Protein AF-A0A497J1Y2-F1 (afdb_monomer)

Secondary structure (DSSP, 8-state):
-HHHHHHHHHHTTS-HHHHHHHHHHHHH-TT--SS-EEEE---HHHHHHHHHHSEEEEEESS----EEEEEESSTTPPP-EEEEEEEEEEEESGGGGGTGGGTT-SSHHHHHHHHHHHHTS--SEEEEEEEEE-----

pLDDT: mean 82.52, std 18.51, range [36.75, 97.56]

Nearest PDB structures (foldseek):
  1h4j-assembly1_A  TM=1.746E-01  e=1.881E+00  Methylorubrum extorquens
  1lrw-assembly1_A  TM=1.752E-01  e=1.881E+00  Paracoccus denitrificans
  1g72-assembly1_C  TM=1.671E-01  e=3.190E+00  Methylophilus methylotrophus W3A1
  1w6s-assembly1_A  TM=1.694E-01  e=2.986E+00  Methylorubrum extorquens

Solvent-accessible surface area (backbone atoms only — not comparable to full-atom values): 7850 Å² total; per-residue (Å²): 120,67,69,64,52,56,56,51,63,46,49,82,70,39,64,68,78,58,42,55,56,50,49,49,42,71,74,65,59,68,82,58,44,90,68,69,38,85,40,70,46,64,54,60,50,37,44,51,33,23,73,76,67,42,36,27,42,47,79,32,82,58,89,72,88,48,23,44,27,34,32,20,60,43,92,92,48,64,82,75,47,46,27,42,35,41,77,73,48,76,42,46,64,73,68,41,57,78,44,23,92,45,26,44,41,96,40,50,69,59,47,50,49,50,53,27,62,76,64,76,44,91,73,69,53,33,29,35,28,42,36,32,54,58,82,74,91,125

Sequence (138 aa):
MAEEATSLIIADRIPPHFLLRLILHLRLGLGFNDKPRVMIFSSEKARKHLLEKGFVFTFRAKRRPTGRAWITDKRGGKKICDAFVFEILKTDLIGLHHFTPFSGYDSWEEWVDDIFKLNRKRIYSGWLYYVETVEVES

Mean predicted aligned error: 7.51 Å

Foldseek 3Di:
DVVVVVLVVVCVQDPNVLSVVVCCCVVVVPQADPDAAEDAPQDPLQVVLCVVVQKAKDWDLEDDGWHKYFYANDDVGDTDFIKGKAWRDKDFLVVCQSRCVRRSDPHSVVRLVVNCVVVVHHGGMTIMMMMGTDDDPD

Radius of gyration: 14.48 Å; Cα contacts (8 Å, |Δi|>4): 218; chains: 1; bounding box: 41×31×32 Å

Structure (mmCIF, N/CA/C/O backbone):
data_AF-A0A497J1Y2-F1
#
_entry.id   AF-A0A497J1Y2-F1
#
loop_
_atom_site.group_PDB
_atom_site.id
_atom_site.type_symbol
_atom_site.label_atom_id
_atom_site.label_alt_id
_atom_site.label_comp_id
_atom_site.label_asym_id
_atom_site.label_entity_id
_atom_site.label_seq_id
_atom_site.pdbx_PDB_ins_code
_atom_site.Cartn_x
_atom_site.Cartn_y
_atom_site.Cartn_z
_atom_site.occupancy
_atom_site.B_iso_or_equiv
_atom_site.auth_seq_id
_atom_site.auth_comp_id
_atom_site.auth_asym_id
_atom_site.auth_atom_id
_atom_site.pdbx_PDB_model_num
ATOM 1 N N . MET A 1 1 ? -23.060 -15.358 -2.593 1.00 38.75 1 MET A N 1
ATOM 2 C CA . MET A 1 1 ? -23.298 -14.717 -3.910 1.00 38.75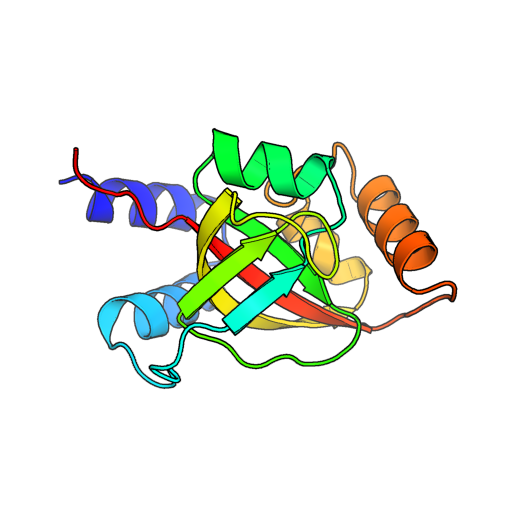 1 MET A CA 1
ATOM 3 C C . MET A 1 1 ? -22.253 -13.637 -4.218 1.00 38.75 1 MET A C 1
ATOM 5 O O . MET A 1 1 ? -21.812 -13.589 -5.354 1.00 38.75 1 MET A O 1
ATOM 9 N N . ALA A 1 2 ? -21.815 -12.811 -3.250 1.00 39.25 2 ALA A N 1
ATOM 10 C CA . ALA A 1 2 ? -20.771 -11.793 -3.471 1.00 39.25 2 ALA A CA 1
ATOM 11 C C . ALA A 1 2 ? -19.334 -12.365 -3.586 1.00 39.25 2 ALA A C 1
ATOM 13 O O . ALA A 1 2 ? -18.583 -11.946 -4.460 1.00 39.25 2 ALA A O 1
ATOM 14 N N . GLU A 1 3 ? -18.967 -13.379 -2.788 1.00 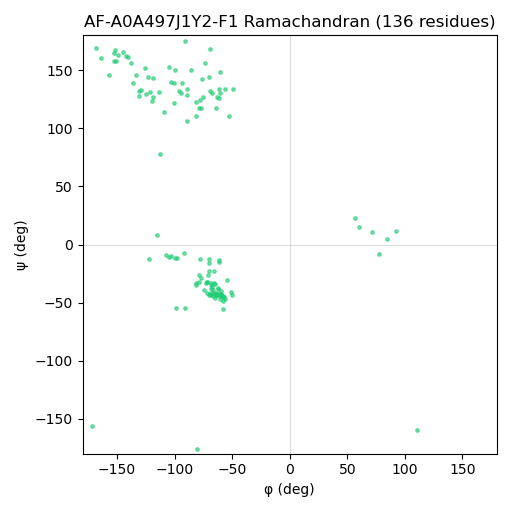40.50 3 GLU A N 1
ATOM 15 C CA . GLU A 1 3 ? -17.609 -13.971 -2.807 1.00 40.50 3 GLU A CA 1
ATOM 16 C C . GLU A 1 3 ? -17.217 -14.628 -4.144 1.00 40.50 3 GLU A C 1
ATOM 18 O O . GLU A 1 3 ? -16.071 -14.513 -4.586 1.00 40.50 3 GLU A O 1
ATOM 23 N N . GLU A 1 4 ? -18.154 -15.305 -4.817 1.00 42.56 4 GLU A N 1
ATOM 24 C CA . GLU A 1 4 ? -17.905 -15.914 -6.134 1.00 42.56 4 GLU A CA 1
ATOM 25 C C . GLU A 1 4 ? -17.711 -14.855 -7.222 1.00 42.56 4 GLU A C 1
ATOM 27 O O . GLU A 1 4 ? -16.873 -15.027 -8.103 1.00 42.56 4 GLU A O 1
ATOM 32 N N . ALA A 1 5 ? -18.420 -13.727 -7.130 1.00 37.38 5 ALA A N 1
ATOM 33 C CA . ALA A 1 5 ? -18.279 -12.628 -8.077 1.00 37.38 5 ALA A CA 1
ATOM 34 C C . ALA A 1 5 ? -16.927 -11.914 -7.917 1.00 37.38 5 ALA A C 1
ATOM 36 O O . ALA A 1 5 ? -16.251 -11.661 -8.912 1.00 37.38 5 ALA A O 1
ATOM 37 N N . THR A 1 6 ? -16.482 -11.653 -6.683 1.00 43.88 6 THR A N 1
ATOM 38 C CA . THR A 1 6 ? -15.171 -11.032 -6.420 1.00 43.88 6 THR A CA 1
ATOM 39 C C . THR A 1 6 ? -14.026 -11.935 -6.876 1.00 43.88 6 THR A C 1
ATOM 41 O O . THR A 1 6 ? -13.103 -11.478 -7.548 1.00 43.88 6 THR A O 1
ATOM 44 N N . SER A 1 7 ? -14.108 -13.238 -6.599 1.00 46.84 7 SER A N 1
ATOM 45 C CA . SER A 1 7 ? -13.091 -14.196 -7.047 1.00 46.84 7 SER A CA 1
ATOM 46 C C . SER A 1 7 ? -13.072 -14.395 -8.571 1.00 46.84 7 SER A C 1
ATOM 48 O O . SER A 1 7 ? -11.979 -14.528 -9.123 1.00 46.84 7 SER A O 1
ATOM 50 N N . LEU A 1 8 ? -14.216 -14.317 -9.268 1.00 43.09 8 LEU A N 1
ATOM 51 C CA . LEU A 1 8 ? -14.265 -14.298 -10.741 1.00 43.09 8 LEU A CA 1
ATOM 52 C C . LEU A 1 8 ? -13.710 -12.995 -11.346 1.00 43.09 8 LEU A C 1
ATOM 54 O O . LEU A 1 8 ? -12.953 -13.048 -12.310 1.00 43.09 8 LEU A O 1
ATOM 58 N N . ILE A 1 9 ? -14.033 -11.825 -10.783 1.00 45.75 9 ILE A N 1
ATOM 59 C CA . ILE A 1 9 ? -13.551 -10.525 -11.296 1.00 45.75 9 ILE A CA 1
ATOM 60 C C . ILE A 1 9 ? -12.024 -10.406 -11.152 1.00 45.75 9 ILE A C 1
ATOM 62 O O . ILE A 1 9 ? -11.351 -9.822 -12.006 1.00 45.75 9 ILE A O 1
ATOM 66 N N . ILE A 1 10 ? -11.467 -10.985 -10.086 1.00 50.78 10 ILE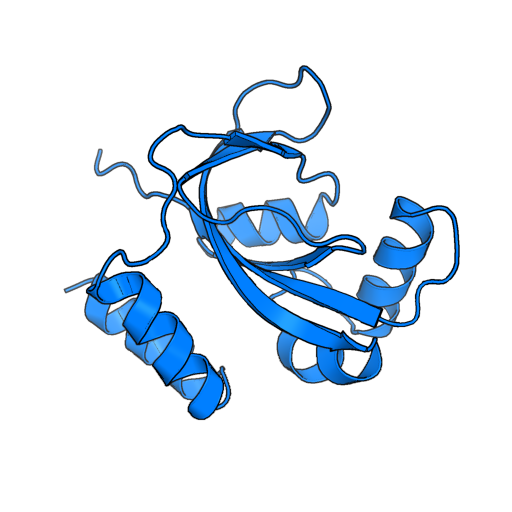 A N 1
ATOM 67 C CA . ILE A 1 10 ? -10.022 -11.083 -9.867 1.00 50.78 10 ILE A CA 1
ATOM 68 C C . ILE A 1 10 ? -9.389 -12.124 -10.820 1.00 50.78 10 ILE A C 1
ATOM 70 O O . ILE A 1 10 ? -8.267 -11.911 -11.286 1.00 50.78 10 ILE A O 1
ATOM 74 N N . ALA A 1 11 ? -10.105 -13.203 -11.169 1.00 51.69 11 ALA A N 1
ATOM 75 C CA . ALA A 1 11 ? -9.641 -14.275 -12.065 1.00 51.69 11 ALA A CA 1
ATOM 76 C C . ALA A 1 11 ? -9.266 -13.808 -13.471 1.00 51.69 11 ALA A C 1
ATOM 78 O O . ALA A 1 11 ? -8.244 -14.240 -14.001 1.00 51.69 11 ALA A O 1
ATOM 79 N N . ASP A 1 12 ? -10.040 -12.887 -14.040 1.00 48.31 12 ASP A N 1
ATOM 80 C CA . ASP A 1 12 ? -9.819 -12.406 -15.410 1.00 48.31 12 ASP A CA 1
ATOM 81 C C . ASP A 1 12 ? -8.666 -11.398 -15.523 1.00 48.31 12 ASP A C 1
ATOM 83 O O . ASP A 1 12 ? -8.222 -11.053 -16.619 1.00 48.31 12 ASP A O 1
ATOM 87 N N . ARG A 1 13 ? -8.178 -10.892 -14.387 1.00 53.06 13 ARG A N 1
ATOM 88 C CA . ARG A 1 13 ? -7.250 -9.756 -14.325 1.00 53.06 13 ARG A CA 1
ATOM 89 C C . ARG A 1 13 ? -5.930 -10.059 -13.626 1.00 53.06 13 ARG A C 1
ATOM 91 O O . ARG A 1 13 ? -4.988 -9.274 -13.733 1.00 53.06 13 ARG A O 1
ATOM 98 N N . ILE A 1 14 ? -5.844 -11.196 -12.943 1.00 58.31 14 ILE A N 1
ATOM 99 C CA . ILE A 1 14 ? -4.639 -11.686 -12.281 1.00 58.31 14 ILE A CA 1
ATOM 100 C C . ILE A 1 14 ? -4.171 -12.961 -12.987 1.00 58.31 14 ILE A C 1
ATOM 102 O O . ILE A 1 14 ? -4.972 -13.875 -13.166 1.00 58.31 14 ILE A O 1
ATOM 106 N N . PRO A 1 15 ? -2.877 -13.083 -13.346 1.00 56.53 15 PRO A N 1
ATOM 107 C CA . PRO A 1 15 ? -2.366 -14.289 -13.985 1.00 56.53 15 PRO A CA 1
ATOM 108 C C . PRO A 1 15 ? -2.771 -15.573 -13.225 1.00 56.53 15 PRO A C 1
ATOM 110 O O . PRO A 1 15 ? -2.599 -15.629 -12.002 1.00 56.53 15 PRO A O 1
ATOM 113 N N . PRO A 1 16 ? -3.252 -16.630 -13.914 1.00 59.34 16 PRO A N 1
ATOM 114 C CA . PRO A 1 16 ? -3.912 -17.785 -13.285 1.00 59.34 16 PRO A CA 1
ATOM 115 C C . PRO A 1 16 ? -3.104 -18.488 -12.183 1.00 59.34 16 PRO A C 1
ATOM 117 O O . PRO A 1 16 ? -3.659 -19.007 -11.214 1.00 59.34 16 PRO A O 1
ATOM 120 N N . HIS A 1 17 ? -1.773 -18.477 -12.288 1.00 60.12 17 HIS A N 1
ATOM 121 C CA . HIS A 1 17 ? -0.884 -19.083 -11.294 1.00 60.12 17 HIS A CA 1
ATOM 122 C C . HIS A 1 17 ? -0.834 -18.302 -9.967 1.00 60.12 17 HIS A C 1
ATOM 124 O O . HIS A 1 17 ? -0.601 -18.897 -8.914 1.00 60.12 17 HIS A O 1
ATOM 130 N N . PHE A 1 18 ? -1.094 -16.991 -9.982 1.00 61.88 18 PHE A N 1
ATOM 131 C CA . PHE A 1 18 ? -1.270 -16.201 -8.759 1.00 61.88 18 PHE A CA 1
ATOM 132 C C . PHE A 1 18 ? -2.657 -16.393 -8.163 1.00 61.88 18 PHE A C 1
ATOM 134 O O . PHE A 1 18 ? -2.798 -16.412 -6.939 1.00 61.88 18 PHE A O 1
ATOM 141 N N . LEU A 1 19 ? -3.654 -16.607 -9.021 1.00 63.62 19 LEU A N 1
ATOM 142 C CA . LEU A 1 19 ? -5.021 -16.860 -8.602 1.00 63.62 19 LEU A CA 1
ATOM 143 C C . LEU A 1 19 ? -5.129 -18.117 -7.743 1.00 63.62 19 LEU A C 1
ATOM 145 O O . LEU A 1 19 ? -5.737 -18.078 -6.681 1.00 63.62 19 LEU A O 1
ATOM 149 N N . LEU A 1 20 ? -4.466 -19.208 -8.140 1.00 63.56 20 LEU A N 1
ATOM 150 C CA . LEU A 1 20 ? -4.476 -20.454 -7.371 1.00 63.56 20 LEU A CA 1
ATOM 151 C C . LEU A 1 20 ? -3.915 -20.247 -5.956 1.00 63.56 20 LEU A C 1
ATOM 153 O O . LEU A 1 20 ? -4.489 -20.726 -4.980 1.00 63.56 20 LEU A O 1
ATOM 157 N N . ARG A 1 21 ? -2.820 -19.484 -5.832 1.00 62.38 21 ARG A N 1
ATOM 158 C CA . ARG A 1 21 ? -2.210 -19.163 -4.536 1.00 62.38 21 ARG A CA 1
ATOM 159 C C . ARG A 1 21 ? -3.123 -18.281 -3.687 1.00 62.38 21 ARG A C 1
ATOM 161 O O . ARG A 1 21 ? -3.226 -18.525 -2.487 1.00 62.38 21 ARG A O 1
ATOM 168 N N . LEU A 1 22 ? -3.773 -17.288 -4.289 1.00 63.78 22 LEU A N 1
ATOM 169 C CA . LEU A 1 22 ? -4.723 -16.413 -3.604 1.00 63.78 22 LEU A CA 1
ATOM 170 C C . LEU A 1 22 ? -5.958 -17.199 -3.134 1.00 63.78 22 LEU A C 1
ATOM 172 O O . LEU A 1 22 ? -6.311 -17.120 -1.963 1.00 63.78 22 LEU A O 1
ATOM 176 N N . ILE A 1 23 ? -6.529 -18.046 -3.9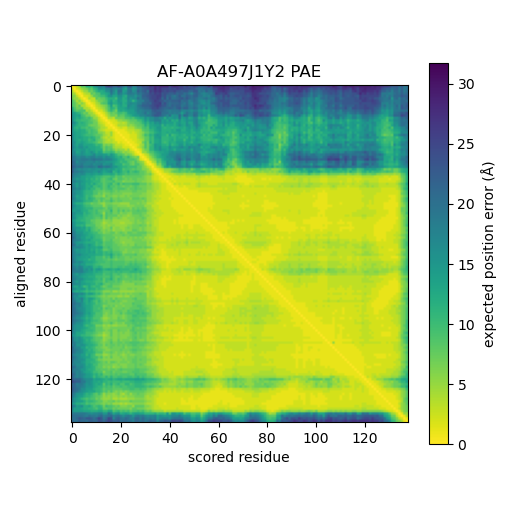97 1.00 65.69 23 ILE A N 1
ATOM 177 C CA . ILE A 1 23 ? -7.653 -18.941 -3.682 1.00 65.69 23 ILE A CA 1
ATOM 178 C C . ILE A 1 23 ? -7.289 -19.898 -2.541 1.00 65.69 23 ILE A C 1
ATOM 180 O O . ILE A 1 23 ? -8.081 -20.066 -1.620 1.00 65.69 23 ILE A O 1
ATOM 184 N N . LEU A 1 24 ? -6.091 -20.494 -2.557 1.00 61.22 24 LEU A N 1
ATOM 185 C CA . LEU A 1 24 ? -5.608 -21.360 -1.474 1.00 61.22 24 LEU A CA 1
ATOM 186 C C . LEU A 1 24 ? -5.538 -20.619 -0.130 1.00 61.22 24 LEU A C 1
ATOM 188 O O . LEU A 1 24 ? -5.945 -21.174 0.889 1.00 61.22 24 LEU A O 1
ATOM 192 N N . HIS A 1 25 ? -5.057 -19.371 -0.114 1.00 61.66 25 HIS A N 1
ATOM 193 C CA . HIS A 1 25 ? -4.984 -18.582 1.121 1.00 61.66 25 HIS A CA 1
ATOM 194 C C . HIS A 1 25 ? -6.364 -18.123 1.604 1.00 61.66 25 HIS A C 1
ATOM 196 O O . HIS A 1 25 ? -6.629 -18.189 2.803 1.00 61.66 25 HIS A O 1
ATOM 202 N N . LEU A 1 26 ? -7.237 -17.688 0.691 1.00 62.78 26 LEU A N 1
ATOM 203 C CA . LEU A 1 26 ? -8.588 -17.230 1.019 1.00 62.78 26 LEU A CA 1
ATOM 204 C C . LEU A 1 26 ? -9.487 -18.384 1.490 1.00 62.78 26 LEU A C 1
ATOM 206 O O . LEU A 1 26 ? -10.189 -18.233 2.483 1.00 62.78 26 LEU A O 1
ATOM 210 N N . ARG A 1 27 ? -9.434 -19.555 0.837 1.00 59.91 27 ARG A N 1
ATOM 211 C CA . ARG A 1 27 ? -10.318 -20.693 1.157 1.00 59.91 27 ARG A CA 1
ATOM 212 C C . ARG A 1 27 ? -9.870 -21.537 2.345 1.00 59.91 27 ARG A C 1
ATOM 214 O O . ARG A 1 27 ? -10.722 -22.099 3.021 1.00 59.91 27 ARG A O 1
ATOM 221 N N . LEU A 1 28 ? -8.565 -21.693 2.576 1.00 56.84 28 LEU A N 1
ATOM 222 C CA . LEU A 1 28 ? -8.070 -22.638 3.590 1.00 56.84 28 LEU A CA 1
ATOM 223 C C . LEU A 1 28 ? -7.611 -21.969 4.887 1.00 56.84 28 LEU A C 1
ATOM 225 O O . LEU A 1 28 ? -7.317 -22.665 5.855 1.00 56.84 28 LEU A O 1
ATOM 229 N N . GLY A 1 29 ? -7.498 -20.639 4.916 1.00 55.12 29 GLY A N 1
ATOM 230 C CA . GLY A 1 29 ? -7.051 -19.900 6.098 1.00 55.12 29 GLY A CA 1
ATOM 231 C C . GLY A 1 29 ? -5.644 -20.258 6.599 1.00 55.12 29 GLY A C 1
ATOM 232 O O . GLY A 1 29 ? -5.275 -19.932 7.728 1.00 55.12 29 GLY A O 1
ATOM 233 N N . LEU A 1 30 ? -4.845 -20.946 5.780 1.00 53.88 30 LEU A N 1
ATOM 234 C CA . LEU A 1 30 ? -3.539 -21.465 6.173 1.00 53.88 30 LEU A CA 1
ATOM 235 C C . LEU A 1 30 ? -2.503 -20.333 6.234 1.00 53.88 30 LEU A C 1
ATOM 237 O O . LEU A 1 30 ? -2.302 -19.596 5.270 1.00 53.88 30 LEU A O 1
ATOM 241 N N . GLY A 1 31 ? -1.804 -20.219 7.370 1.00 52.97 31 GLY A N 1
ATOM 242 C CA . GLY A 1 31 ? -0.700 -19.267 7.563 1.00 52.97 31 GLY A CA 1
ATOM 243 C C . GLY A 1 31 ? -1.095 -17.912 8.157 1.00 52.97 31 GLY A C 1
ATOM 244 O O . GLY A 1 31 ? -0.272 -16.990 8.175 1.00 52.97 31 GLY A O 1
ATOM 245 N N . PHE A 1 32 ? -2.322 -17.772 8.659 1.00 58.84 32 PHE A N 1
ATOM 246 C CA . PHE A 1 32 ? -2.726 -16.584 9.396 1.00 58.84 32 PHE A CA 1
ATOM 247 C C . PHE A 1 32 ? -2.167 -16.569 10.818 1.00 58.84 32 PHE A C 1
ATOM 249 O O . PHE A 1 32 ? -2.051 -17.581 11.497 1.00 58.84 32 PHE A O 1
ATOM 256 N N . ASN A 1 33 ? -1.797 -15.373 11.263 1.00 60.94 33 ASN A N 1
ATOM 257 C CA . ASN A 1 33 ? -1.562 -15.096 12.668 1.00 60.94 33 ASN A CA 1
ATOM 258 C C . ASN A 1 33 ? -2.816 -14.386 13.177 1.00 60.94 33 ASN A C 1
ATOM 260 O O . ASN A 1 33 ? -3.177 -13.338 12.635 1.00 60.94 33 ASN A O 1
ATOM 264 N N . ASP A 1 34 ? -3.470 -14.951 14.186 1.00 65.56 34 ASP A N 1
ATOM 265 C CA . ASP A 1 34 ? -4.804 -14.510 14.611 1.00 65.56 34 ASP A CA 1
ATOM 266 C C . ASP A 1 34 ? -4.812 -13.134 15.283 1.00 65.56 34 ASP A C 1
ATOM 268 O O . ASP A 1 34 ? -5.859 -12.496 15.387 1.00 65.56 34 ASP A O 1
ATOM 272 N N . LYS A 1 35 ? -3.647 -12.632 15.715 1.00 77.12 35 LYS A N 1
ATOM 273 C CA . LYS A 1 35 ? -3.543 -11.305 16.329 1.00 77.12 35 LYS A CA 1
ATOM 274 C C . LYS A 1 35 ? -3.556 -10.204 15.259 1.00 77.12 35 LYS A C 1
ATOM 276 O O . LYS A 1 35 ? -2.593 -10.122 14.487 1.00 77.12 35 LYS A O 1
ATOM 281 N N . PRO A 1 36 ? -4.568 -9.308 15.254 1.00 78.00 36 PRO A N 1
ATOM 282 C CA . PRO A 1 36 ? -4.636 -8.204 14.305 1.00 78.00 36 PRO A CA 1
ATOM 283 C C . PRO A 1 36 ? -3.420 -7.290 14.451 1.00 78.00 36 PRO A C 1
ATOM 285 O O . PRO A 1 36 ? -3.083 -6.854 15.555 1.00 78.00 36 PRO A O 1
ATOM 288 N N . ARG A 1 37 ? -2.756 -6.980 13.337 1.00 89.44 37 ARG A N 1
ATOM 289 C CA . ARG A 1 37 ? -1.598 -6.075 13.315 1.00 89.44 37 ARG A CA 1
ATOM 290 C C . ARG A 1 37 ? -1.945 -4.705 12.756 1.00 89.44 37 ARG A C 1
ATOM 292 O O . ARG A 1 37 ? -2.817 -4.563 11.913 1.00 89.44 37 ARG A O 1
ATOM 299 N N . VAL A 1 38 ? -1.202 -3.687 13.180 1.00 93.25 38 VAL A N 1
ATOM 300 C CA . VAL A 1 38 ? -1.313 -2.359 12.570 1.00 93.25 38 VAL A CA 1
ATOM 301 C C . VAL A 1 38 ? -0.552 -2.351 11.250 1.00 93.25 38 VAL A C 1
ATOM 303 O O . VAL A 1 38 ? 0.652 -2.626 11.218 1.00 93.25 38 VAL A O 1
ATOM 306 N N . MET A 1 39 ? -1.229 -1.990 10.167 1.00 94.38 39 MET A N 1
ATOM 307 C CA . MET A 1 39 ? -0.601 -1.695 8.888 1.00 94.38 39 MET A CA 1
ATOM 308 C C . MET A 1 39 ? -0.683 -0.196 8.614 1.00 94.38 39 MET A C 1
ATOM 310 O O . MET A 1 39 ? -1.755 0.358 8.395 1.00 94.38 39 MET A O 1
ATOM 314 N N . ILE A 1 40 ? 0.484 0.450 8.585 1.00 94.50 40 ILE A N 1
ATOM 315 C CA . ILE A 1 40 ? 0.595 1.827 8.106 1.00 94.50 40 ILE A CA 1
ATOM 316 C C . ILE A 1 40 ? 0.531 1.796 6.579 1.00 94.50 40 ILE A C 1
ATOM 318 O O . ILE A 1 40 ? 1.392 1.195 5.928 1.00 94.50 40 ILE A O 1
ATOM 322 N N . PHE A 1 41 ? -0.493 2.437 6.032 1.00 92.25 41 PHE A N 1
ATOM 323 C CA . PHE A 1 41 ? -0.735 2.608 4.610 1.00 92.25 41 PHE A CA 1
ATOM 324 C C . PHE A 1 41 ? -0.580 4.090 4.262 1.00 92.25 41 PHE A C 1
ATOM 326 O O . PHE A 1 41 ? -1.549 4.840 4.144 1.00 92.25 41 PHE A O 1
ATOM 333 N N . SER A 1 42 ? 0.679 4.514 4.154 1.00 90.81 42 SER A N 1
ATOM 334 C CA . SER A 1 42 ? 1.055 5.924 4.013 1.00 90.81 42 SER A CA 1
ATOM 335 C C . SER A 1 42 ? 0.638 6.531 2.674 1.00 90.81 42 SER A C 1
ATOM 337 O O . SER A 1 42 ? 0.201 7.679 2.651 1.00 90.81 42 SER A O 1
ATOM 339 N N . SER A 1 43 ? 0.732 5.769 1.579 1.00 94.44 43 SER A N 1
ATOM 340 C CA . SER A 1 43 ? 0.320 6.242 0.252 1.00 94.44 43 SER A CA 1
ATOM 341 C C . SER A 1 43 ? -1.182 6.507 0.227 1.00 94.44 43 SER A C 1
ATOM 343 O O . SER A 1 43 ? -1.990 5.600 0.428 1.00 94.44 43 SER A O 1
ATOM 345 N N . GLU A 1 44 ? -1.553 7.764 -0.006 1.00 95.00 44 GLU A N 1
ATOM 346 C CA . GLU A 1 44 ? -2.951 8.168 -0.120 1.00 95.00 44 GLU A CA 1
ATOM 347 C C . GLU A 1 44 ? -3.624 7.565 -1.350 1.00 95.00 44 GLU A C 1
ATOM 349 O O . GLU A 1 44 ? -4.761 7.120 -1.237 1.00 95.00 44 GLU A O 1
ATOM 354 N N . LYS A 1 45 ? -2.918 7.485 -2.485 1.00 96.19 45 LYS A N 1
ATOM 355 C CA . LYS A 1 45 ? -3.431 6.902 -3.731 1.00 96.19 45 LYS A CA 1
ATOM 356 C C . LYS A 1 45 ? -3.862 5.451 -3.541 1.00 96.19 45 LYS A C 1
ATOM 358 O O . LYS A 1 45 ? -5.025 5.102 -3.727 1.00 96.19 45 LYS A O 1
ATOM 363 N N . ALA A 1 46 ? -2.940 4.627 -3.052 1.00 95.62 46 ALA A N 1
ATOM 364 C CA . ALA A 1 46 ? -3.207 3.220 -2.796 1.00 95.62 46 ALA A CA 1
ATOM 365 C C . ALA A 1 46 ? -4.250 3.015 -1.680 1.00 95.62 46 ALA A C 1
ATOM 367 O O . ALA A 1 46 ? -5.057 2.092 -1.747 1.00 95.62 46 ALA A O 1
ATOM 368 N N . ARG A 1 47 ? -4.284 3.899 -0.673 1.00 95.50 47 ARG A N 1
ATOM 369 C CA . ARG A 1 47 ? -5.304 3.860 0.384 1.00 95.50 47 ARG A CA 1
ATOM 370 C C . ARG A 1 47 ? -6.699 4.216 -0.135 1.00 95.50 47 ARG A C 1
ATOM 372 O O . ARG A 1 47 ? -7.649 3.539 0.234 1.00 95.50 47 ARG A O 1
ATOM 379 N N . LYS A 1 48 ? -6.835 5.248 -0.972 1.00 96.25 48 LYS A N 1
ATOM 380 C CA . LYS A 1 48 ? -8.107 5.603 -1.622 1.00 96.25 48 LYS A CA 1
ATOM 381 C C . LYS A 1 48 ? -8.597 4.454 -2.493 1.00 96.25 48 LYS A C 1
ATOM 383 O O . LYS A 1 48 ? -9.726 4.018 -2.319 1.00 96.25 48 LYS A O 1
ATOM 388 N N . HIS A 1 49 ? -7.712 3.885 -3.310 1.00 95.81 49 HIS A N 1
ATOM 389 C CA . HIS A 1 49 ? -8.037 2.722 -4.131 1.00 95.81 49 HIS A CA 1
ATOM 390 C C . HIS A 1 49 ? -8.532 1.536 -3.293 1.00 95.81 49 HIS A C 1
ATOM 392 O O . HIS A 1 49 ? -9.567 0.967 -3.617 1.00 95.81 49 HIS A O 1
ATOM 398 N N . LEU A 1 50 ? -7.857 1.216 -2.179 1.00 94.69 50 LEU A N 1
ATOM 399 C CA . LEU A 1 50 ? -8.303 0.170 -1.252 1.00 94.69 50 LEU A CA 1
ATOM 400 C C . LEU A 1 50 ? -9.722 0.422 -0.732 1.00 94.69 50 LEU A C 1
ATOM 402 O O . LEU A 1 50 ? -10.531 -0.496 -0.709 1.00 94.69 50 LEU A O 1
ATOM 406 N N . LEU A 1 51 ? -10.022 1.649 -0.303 1.00 94.56 51 LEU A N 1
ATOM 407 C CA . LEU A 1 51 ? 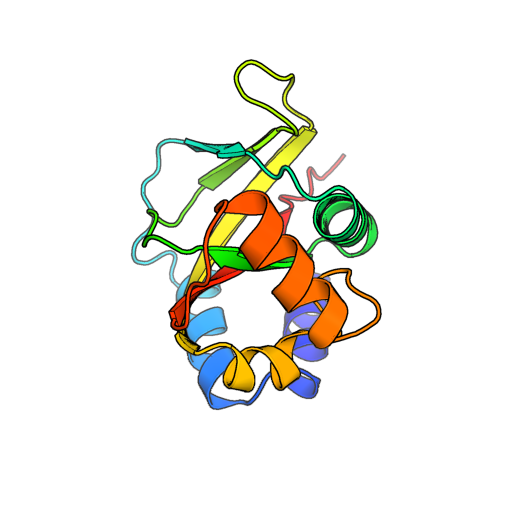-11.332 1.989 0.258 1.00 94.56 51 LEU A CA 1
ATOM 408 C C . LEU A 1 51 ? -12.438 2.032 -0.804 1.00 94.56 51 LEU A C 1
ATOM 410 O O . LEU A 1 51 ? -13.580 1.716 -0.500 1.00 94.56 51 LEU A O 1
ATOM 414 N N . GLU 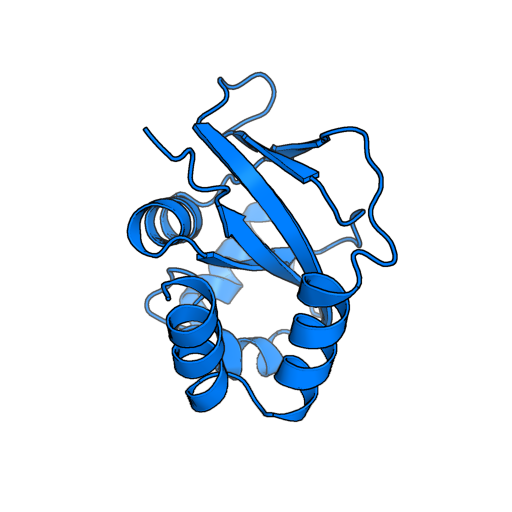A 1 52 ? -12.111 2.416 -2.037 1.00 93.62 52 GLU A N 1
ATOM 415 C CA . GLU A 1 52 ? -13.070 2.501 -3.144 1.00 93.62 52 GLU A CA 1
ATOM 416 C C . GLU A 1 52 ? -13.336 1.150 -3.816 1.00 93.62 52 GLU A C 1
ATOM 418 O O . GLU A 1 52 ? -14.436 0.917 -4.316 1.00 93.62 52 GLU A O 1
ATOM 423 N N . LYS A 1 53 ? -12.321 0.283 -3.900 1.00 91.75 53 LYS A N 1
ATOM 424 C CA . LYS A 1 53 ? -12.387 -0.998 -4.622 1.00 91.75 53 LYS A CA 1
ATOM 425 C C . LYS A 1 53 ? -12.495 -2.211 -3.708 1.00 91.75 53 LYS A C 1
ATOM 427 O O . LYS A 1 53 ? -12.705 -3.309 -4.210 1.00 91.75 53 LYS A O 1
ATOM 432 N N . GLY A 1 54 ? -12.303 -2.035 -2.403 1.00 90.69 54 GLY A N 1
ATOM 433 C CA . GLY A 1 54 ? -12.262 -3.119 -1.421 1.00 90.69 54 GLY A CA 1
ATOM 434 C C . GLY A 1 54 ? -10.943 -3.898 -1.408 1.00 90.69 54 GLY A C 1
ATOM 435 O O . GLY A 1 54 ? -10.709 -4.688 -0.498 1.00 90.69 54 GLY A O 1
ATOM 436 N N . PHE A 1 55 ? -10.037 -3.658 -2.362 1.00 93.25 55 PHE A N 1
ATOM 437 C CA . PHE A 1 55 ? -8.726 -4.299 -2.402 1.00 93.25 55 PHE A CA 1
ATOM 438 C C . PHE A 1 55 ? -7.647 -3.418 -3.039 1.00 93.25 55 PHE A C 1
ATOM 440 O O . PHE A 1 55 ? -7.943 -2.446 -3.731 1.00 93.25 55 PHE A O 1
ATOM 447 N N . VAL A 1 56 ? -6.375 -3.763 -2.815 1.00 95.69 56 VAL A N 1
ATOM 448 C CA . VAL A 1 56 ? -5.225 -3.129 -3.475 1.00 95.69 56 VAL A CA 1
ATOM 449 C C . VAL A 1 56 ? -3.993 -4.038 -3.484 1.00 95.69 56 VAL A C 1
ATOM 451 O O . VAL A 1 56 ? -3.720 -4.765 -2.523 1.00 95.69 56 VAL A O 1
ATOM 454 N N . PHE A 1 57 ? -3.192 -3.947 -4.546 1.00 95.44 57 PHE A N 1
ATOM 455 C CA . PHE A 1 57 ? -1.837 -4.497 -4.583 1.00 95.44 57 PHE A CA 1
ATOM 456 C C . PHE A 1 57 ? -0.823 -3.464 -4.092 1.00 95.44 57 PHE A C 1
ATOM 458 O O . PHE A 1 57 ? -0.777 -2.329 -4.558 1.00 95.44 57 PHE A O 1
ATOM 465 N N . THR A 1 58 ? 0.030 -3.850 -3.145 1.00 96.31 58 THR A N 1
ATOM 466 C CA . THR A 1 58 ? 1.015 -2.949 -2.537 1.00 96.31 58 THR A CA 1
ATOM 467 C C . THR A 1 58 ? 2.396 -3.583 -2.450 1.00 96.31 58 THR A C 1
ATOM 469 O O . THR A 1 58 ? 2.543 -4.785 -2.237 1.00 96.31 58 THR A O 1
ATOM 472 N N . PHE A 1 59 ? 3.432 -2.763 -2.597 1.00 96.50 59 PHE A N 1
ATOM 473 C CA . PHE A 1 59 ? 4.824 -3.193 -2.549 1.00 96.50 59 PHE A CA 1
ATOM 474 C C . PHE A 1 59 ? 5.467 -2.831 -1.213 1.00 96.50 59 PHE A C 1
ATOM 476 O O . PHE A 1 59 ? 5.297 -1.729 -0.686 1.00 96.50 59 PHE A O 1
ATOM 483 N N . ARG A 1 60 ? 6.278 -3.743 -0.673 1.00 95.81 60 ARG A N 1
ATOM 484 C CA . ARG A 1 60 ? 7.084 -3.495 0.523 1.00 95.81 60 ARG A CA 1
ATOM 485 C C . ARG A 1 60 ? 8.530 -3.883 0.294 1.00 95.81 60 ARG A C 1
ATOM 487 O O . ARG A 1 60 ? 8.842 -4.995 -0.109 1.00 95.81 60 ARG A O 1
ATOM 494 N N . ALA A 1 61 ? 9.428 -2.989 0.690 1.00 95.44 61 ALA A N 1
ATOM 495 C CA . ALA A 1 61 ? 10.873 -3.187 0.620 1.00 95.44 61 ALA A CA 1
ATOM 496 C C . ALA A 1 61 ? 11.429 -4.229 1.599 1.00 95.44 61 ALA A C 1
ATOM 498 O O . ALA A 1 61 ? 12.604 -4.572 1.533 1.00 95.44 61 ALA A O 1
ATOM 499 N N . LYS A 1 62 ? 10.628 -4.660 2.576 1.00 94.75 62 LYS A N 1
ATOM 500 C CA . LYS A 1 62 ? 10.976 -5.683 3.565 1.00 94.75 62 LYS A CA 1
ATOM 501 C C . LYS A 1 62 ? 9.790 -6.617 3.713 1.00 94.75 62 LYS A C 1
ATOM 503 O O . LYS A 1 62 ? 8.660 -6.131 3.807 1.00 94.75 62 LYS A O 1
ATOM 508 N N . ARG A 1 63 ? 10.061 -7.918 3.814 1.00 95.06 63 ARG A N 1
ATOM 509 C CA . ARG A 1 63 ? 9.037 -8.918 4.109 1.00 95.06 63 ARG A CA 1
ATOM 510 C C . ARG A 1 63 ? 8.332 -8.571 5.414 1.00 95.06 63 ARG A C 1
ATOM 512 O O . ARG A 1 63 ? 8.982 -8.241 6.410 1.00 95.06 63 ARG A O 1
ATOM 519 N N . ARG A 1 64 ? 7.007 -8.635 5.414 1.00 92.50 64 ARG A N 1
ATOM 520 C CA . ARG A 1 64 ? 6.156 -8.427 6.583 1.00 92.50 64 ARG A CA 1
ATOM 521 C C . ARG A 1 64 ? 5.228 -9.625 6.775 1.00 92.50 64 ARG A C 1
ATOM 523 O O . ARG A 1 64 ? 4.890 -10.283 5.796 1.00 92.50 64 ARG A O 1
ATOM 530 N N . PRO A 1 65 ? 4.819 -9.903 8.021 1.00 89.31 65 PRO A N 1
ATOM 531 C CA . PRO A 1 65 ? 3.848 -10.952 8.284 1.00 89.31 65 PRO A CA 1
ATOM 532 C C . PRO A 1 65 ? 2.506 -10.685 7.593 1.00 89.31 65 PRO A C 1
ATOM 534 O O . PRO A 1 65 ? 2.089 -9.531 7.472 1.00 89.31 65 PRO A O 1
ATOM 537 N N . THR A 1 66 ? 1.831 -11.762 7.214 1.00 89.38 66 THR A N 1
ATOM 538 C CA . THR A 1 66 ? 0.481 -11.786 6.642 1.00 89.38 66 THR A CA 1
ATOM 539 C C . THR A 1 66 ? -0.589 -11.942 7.732 1.00 89.38 66 THR A C 1
ATOM 541 O O . THR A 1 66 ? -0.270 -12.107 8.922 1.00 89.38 66 THR A O 1
ATOM 544 N N . GLY A 1 67 ? -1.857 -11.868 7.325 1.00 87.31 67 GLY A N 1
ATOM 545 C CA . GLY A 1 67 ? -3.039 -12.098 8.156 1.00 87.31 67 GLY A CA 1
ATOM 546 C C . GLY A 1 67 ? -3.858 -10.853 8.449 1.00 87.31 67 GLY A C 1
ATOM 547 O O . GLY A 1 67 ? -3.785 -9.866 7.716 1.00 87.31 67 GLY A O 1
ATOM 548 N N . ARG A 1 68 ? -4.666 -10.933 9.513 1.00 89.69 68 ARG A N 1
ATOM 549 C CA . ARG A 1 68 ? -5.556 -9.849 9.935 1.00 89.69 68 ARG A CA 1
ATOM 550 C C . ARG A 1 68 ? -4.750 -8.607 10.291 1.00 89.69 68 ARG A C 1
ATOM 552 O O . ARG A 1 68 ? -3.763 -8.661 11.035 1.00 89.69 68 ARG A O 1
ATOM 559 N N . ALA A 1 69 ? -5.202 -7.474 9.790 1.00 92.69 69 ALA A N 1
ATOM 560 C CA . ALA A 1 69 ? -4.642 -6.179 10.087 1.00 92.69 69 ALA A CA 1
ATOM 561 C C . ALA A 1 69 ? -5.749 -5.139 10.232 1.00 92.69 69 ALA A C 1
ATOM 563 O O . ALA A 1 69 ? -6.858 -5.318 9.747 1.00 92.69 69 ALA A O 1
ATOM 564 N N . TRP A 1 70 ? -5.417 -4.025 10.867 1.00 93.69 70 TRP A N 1
ATOM 565 C CA . TRP A 1 70 ? -6.182 -2.801 10.710 1.00 93.69 70 TRP A CA 1
ATOM 566 C C . TRP A 1 70 ? -5.291 -1.718 10.116 1.00 93.69 70 TRP A C 1
ATOM 568 O O . TRP A 1 70 ? -4.085 -1.645 10.388 1.00 93.69 70 TRP A O 1
ATOM 578 N N . ILE A 1 71 ? -5.889 -0.906 9.255 1.00 95.38 71 ILE A N 1
ATOM 579 C CA . ILE A 1 71 ? -5.199 0.084 8.442 1.00 95.38 71 ILE A CA 1
ATOM 580 C C . ILE A 1 71 ? -5.194 1.435 9.153 1.00 95.38 71 ILE A C 1
ATOM 582 O O . ILE A 1 71 ? -6.198 1.865 9.724 1.00 95.38 71 ILE A O 1
ATOM 586 N N . THR A 1 72 ? -4.060 2.124 9.082 1.00 96.75 72 THR A N 1
ATOM 587 C CA . THR A 1 72 ? -3.908 3.520 9.501 1.00 96.75 72 THR A CA 1
ATOM 588 C C . THR A 1 72 ? -3.053 4.284 8.497 1.00 96.75 72 THR A C 1
ATOM 590 O O . THR A 1 72 ? -2.247 3.689 7.785 1.00 96.75 72 THR A O 1
ATOM 593 N N . ASP A 1 73 ? -3.198 5.601 8.430 1.00 95.50 73 ASP A N 1
ATOM 594 C CA . ASP A 1 73 ? -2.413 6.468 7.546 1.00 95.50 73 ASP A CA 1
ATOM 595 C C . ASP A 1 73 ? -0.994 6.720 8.082 1.00 95.50 73 ASP A C 1
ATOM 597 O O . ASP A 1 73 ? -0.052 6.905 7.308 1.00 95.50 73 ASP A O 1
ATOM 601 N N . LYS A 1 74 ? -0.813 6.690 9.409 1.00 94.06 74 LYS A N 1
ATOM 602 C CA . LYS A 1 74 ? 0.458 7.024 10.067 1.00 94.06 74 LYS A CA 1
ATOM 603 C C . LYS A 1 74 ? 0.659 6.307 11.399 1.00 94.06 74 LYS A C 1
ATOM 605 O O . LYS A 1 74 ? -0.251 5.732 11.988 1.00 94.06 74 LYS A O 1
ATOM 610 N N . ARG A 1 75 ? 1.887 6.366 11.921 1.00 92.62 75 ARG A N 1
ATOM 611 C CA . ARG A 1 75 ? 2.205 5.824 13.250 1.00 92.62 75 ARG A CA 1
ATOM 612 C C . ARG A 1 75 ? 1.391 6.556 14.324 1.00 92.62 75 ARG A C 1
ATOM 614 O O . ARG A 1 75 ? 1.452 7.777 14.400 1.00 92.62 75 ARG A O 1
ATOM 621 N N . GLY A 1 76 ? 0.661 5.802 15.147 1.00 92.19 76 GLY A N 1
ATOM 622 C CA . GLY A 1 76 ? -0.245 6.367 16.156 1.00 92.19 76 GLY A CA 1
ATOM 623 C C . GLY A 1 76 ? -1.506 7.015 15.569 1.00 92.19 76 GLY A C 1
ATOM 624 O O . GLY A 1 76 ? -2.212 7.716 16.286 1.00 92.19 76 GLY A O 1
ATOM 625 N N . GLY A 1 77 ? -1.775 6.817 14.275 1.00 94.19 77 GLY A N 1
ATOM 626 C CA . GLY A 1 77 ? -3.007 7.263 13.640 1.00 94.19 77 GLY A CA 1
ATOM 627 C C . GLY A 1 77 ? -4.225 6.470 14.116 1.00 94.19 77 GLY A C 1
ATOM 628 O O . GLY A 1 77 ? -4.115 5.435 14.781 1.00 94.19 77 GLY A O 1
ATOM 629 N N . LYS A 1 78 ? -5.410 6.973 13.761 1.00 95.56 78 LYS A N 1
ATOM 630 C CA . LYS A 1 78 ? -6.675 6.285 14.033 1.00 95.56 78 LYS A CA 1
ATOM 631 C C . LYS A 1 78 ? -6.841 5.098 13.087 1.00 95.56 78 LYS A C 1
ATOM 633 O O . LYS A 1 78 ? -6.251 5.061 12.002 1.00 95.56 78 LYS A O 1
ATOM 638 N N . LYS A 1 79 ? -7.648 4.129 13.516 1.00 95.50 79 LYS A N 1
ATOM 639 C CA . LYS A 1 79 ? -8.077 3.017 12.672 1.00 95.50 79 LYS A CA 1
ATOM 640 C C . LYS A 1 79 ? -8.990 3.535 11.566 1.00 95.50 79 LYS A C 1
ATOM 642 O O . LYS A 1 79 ? -9.916 4.287 11.848 1.00 95.50 79 LYS A O 1
ATOM 647 N N . ILE A 1 80 ? -8.689 3.130 10.336 1.00 95.81 80 ILE A N 1
ATOM 648 C CA . ILE A 1 80 ? -9.455 3.467 9.133 1.00 95.81 80 ILE A CA 1
ATOM 649 C C . ILE A 1 80 ? -10.383 2.304 8.777 1.00 95.81 80 ILE A C 1
ATOM 651 O O . ILE A 1 80 ? -11.588 2.492 8.702 1.00 95.81 80 ILE A O 1
ATOM 655 N N . CYS A 1 81 ? -9.834 1.099 8.615 1.00 94.25 81 CYS A N 1
ATOM 656 C CA . CYS A 1 81 ? -10.598 -0.119 8.337 1.00 94.25 81 CYS A CA 1
AT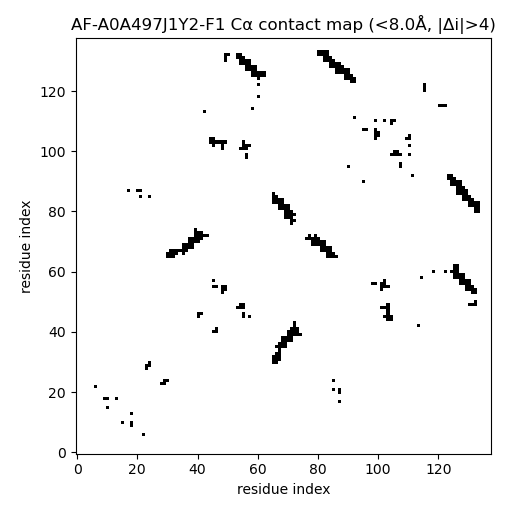OM 657 C C . CYS A 1 81 ? -9.865 -1.362 8.860 1.00 94.25 81 CYS A C 1
ATOM 659 O O . CYS A 1 81 ? -8.676 -1.296 9.191 1.00 94.25 81 CYS A O 1
ATOM 661 N N . ASP A 1 82 ? -10.576 -2.485 8.951 1.00 93.62 82 ASP A N 1
ATOM 662 C CA . ASP A 1 82 ? -9.966 -3.812 9.056 1.00 93.62 82 ASP A CA 1
ATOM 663 C C . ASP A 1 82 ? -9.653 -4.355 7.662 1.00 93.62 82 ASP A C 1
ATOM 665 O O . ASP A 1 82 ? -10.329 -4.032 6.686 1.00 93.62 82 ASP A O 1
ATOM 669 N N . ALA A 1 83 ? -8.612 -5.175 7.570 1.00 91.88 83 ALA A N 1
ATOM 670 C CA . ALA A 1 83 ? -8.174 -5.774 6.323 1.00 91.88 83 ALA A CA 1
ATOM 671 C C . ALA A 1 83 ? -7.504 -7.135 6.540 1.00 91.88 83 ALA A C 1
ATOM 673 O O . ALA A 1 83 ? -6.941 -7.422 7.601 1.00 91.88 83 ALA A O 1
ATOM 674 N N . PHE A 1 84 ? -7.481 -7.946 5.491 1.00 90.06 84 PHE A N 1
ATOM 675 C CA . PHE A 1 84 ? -6.589 -9.087 5.367 1.00 90.06 84 PHE A CA 1
ATOM 676 C C . PHE A 1 84 ? -5.406 -8.737 4.468 1.00 90.06 84 PHE A C 1
ATOM 678 O O . PHE A 1 84 ? -5.551 -8.068 3.448 1.00 90.06 84 PHE A O 1
ATOM 685 N N . VAL A 1 85 ? -4.212 -9.181 4.863 1.00 90.81 85 VAL A N 1
ATOM 686 C CA . VAL A 1 85 ? -2.967 -8.939 4.127 1.00 90.81 85 VAL A CA 1
ATOM 687 C C . VAL A 1 85 ? -2.346 -10.265 3.713 1.00 90.81 85 VAL A C 1
ATOM 689 O O . VAL A 1 85 ? -2.007 -11.093 4.563 1.00 90.81 85 VAL A O 1
ATOM 692 N N . PHE A 1 86 ? -2.112 -10.426 2.416 1.00 88.38 86 PHE A N 1
ATOM 693 C CA . PHE A 1 86 ? -1.575 -11.637 1.807 1.00 88.38 86 PHE A CA 1
ATOM 694 C C . PHE A 1 86 ? -0.281 -11.330 1.072 1.00 88.38 86 PHE A C 1
ATOM 696 O O . PHE A 1 86 ? -0.213 -10.390 0.288 1.00 88.38 86 PHE A O 1
ATOM 703 N N . GLU A 1 87 ? 0.759 -12.123 1.311 1.00 90.69 87 GLU A N 1
ATOM 704 C CA . GLU A 1 87 ? 1.991 -12.052 0.532 1.00 90.69 87 GLU A CA 1
ATOM 705 C C . GLU A 1 87 ? 1.791 -12.823 -0.766 1.00 90.69 87 GLU A C 1
ATOM 707 O O . GLU A 1 87 ? 1.498 -14.019 -0.749 1.00 90.69 87 GLU A O 1
ATOM 712 N N . ILE A 1 88 ? 1.989 -12.146 -1.889 1.00 87.69 88 ILE A N 1
ATOM 713 C CA . ILE A 1 88 ? 1.789 -12.734 -3.209 1.00 87.69 88 ILE A CA 1
ATOM 714 C C . ILE A 1 88 ? 3.090 -13.353 -3.697 1.00 87.69 88 ILE A C 1
ATOM 716 O O . ILE A 1 88 ? 3.130 -14.538 -4.031 1.00 87.69 88 ILE A O 1
ATOM 720 N N . LEU A 1 89 ? 4.166 -12.566 -3.717 1.00 91.50 89 LEU A N 1
ATOM 721 C CA . LEU A 1 89 ? 5.463 -12.979 -4.248 1.00 91.50 89 LEU A CA 1
ATOM 722 C C . LEU A 1 89 ? 6.571 -11.985 -3.880 1.00 91.50 89 LEU A C 1
ATOM 724 O O . LEU A 1 89 ? 6.313 -10.867 -3.429 1.00 91.50 89 LEU A O 1
ATOM 728 N N . LYS A 1 90 ? 7.818 -12.388 -4.133 1.00 95.19 90 LYS A N 1
ATOM 729 C CA . LYS A 1 90 ? 8.964 -11.480 -4.213 1.00 95.19 90 LYS A CA 1
ATOM 730 C C . LYS A 1 90 ? 9.184 -11.107 -5.683 1.00 95.19 90 LYS A C 1
ATOM 732 O O . LYS A 1 90 ? 9.231 -12.007 -6.515 1.00 95.19 90 LYS A O 1
ATOM 737 N N . THR A 1 91 ? 9.322 -9.823 -5.997 1.00 94.81 91 THR A N 1
ATOM 738 C CA . THR A 1 91 ? 9.528 -9.327 -7.373 1.00 94.81 91 THR A CA 1
ATOM 739 C C . THR A 1 91 ? 10.491 -8.152 -7.409 1.00 94.81 91 THR A C 1
ATOM 741 O O . THR A 1 91 ? 10.780 -7.534 -6.377 1.00 94.81 91 THR A O 1
ATOM 744 N N . ASP A 1 92 ? 11.018 -7.889 -8.598 1.00 95.88 92 ASP A N 1
ATOM 745 C CA . ASP A 1 92 ? 11.681 -6.643 -8.937 1.00 95.88 92 ASP A CA 1
ATOM 746 C C . ASP A 1 92 ? 10.656 -5.551 -9.286 1.00 95.88 92 ASP A C 1
ATOM 748 O O . ASP A 1 92 ? 9.447 -5.720 -9.133 1.00 95.88 92 ASP A O 1
ATOM 752 N N . LEU A 1 93 ? 11.145 -4.383 -9.694 1.00 94.25 93 LEU A N 1
ATOM 753 C CA . LEU A 1 93 ? 10.258 -3.288 -10.073 1.00 94.25 93 LEU A CA 1
ATOM 754 C C . LEU A 1 93 ? 9.547 -3.555 -11.401 1.00 94.25 93 LEU A C 1
ATOM 756 O O . LEU A 1 93 ? 8.409 -3.131 -11.552 1.00 94.25 93 LEU A O 1
ATOM 760 N N . ILE A 1 94 ? 10.173 -4.267 -12.342 1.00 93.69 94 ILE A N 1
ATOM 761 C CA . ILE A 1 94 ? 9.596 -4.539 -13.668 1.00 93.69 94 ILE A CA 1
ATOM 762 C C . ILE A 1 94 ? 8.334 -5.393 -13.521 1.00 93.69 94 ILE A C 1
ATOM 764 O O . ILE A 1 94 ? 7.306 -5.091 -14.126 1.00 93.69 94 ILE A O 1
ATOM 768 N N . GLY A 1 95 ? 8.363 -6.397 -12.642 1.00 90.19 95 GLY A N 1
ATOM 769 C CA . GLY A 1 95 ? 7.204 -7.244 -12.372 1.00 90.19 95 GLY A CA 1
ATOM 770 C C . GLY A 1 95 ? 5.989 -6.503 -11.799 1.00 90.19 95 GLY A C 1
ATOM 771 O O . GLY A 1 95 ? 4.889 -7.055 -11.819 1.00 90.19 95 GLY A O 1
ATOM 772 N N . LEU A 1 96 ? 6.138 -5.252 -11.340 1.00 92.50 96 LEU A N 1
ATOM 773 C CA . LEU A 1 96 ? 5.016 -4.431 -10.875 1.00 92.50 96 LEU A CA 1
ATOM 774 C C . LEU A 1 96 ? 4.088 -3.979 -12.005 1.00 92.50 96 LEU A C 1
ATOM 776 O O . LEU A 1 96 ? 2.921 -3.723 -11.717 1.00 92.50 96 LEU A O 1
ATOM 780 N N . HIS A 1 97 ? 4.548 -3.933 -13.264 1.00 92.38 97 HIS A N 1
ATOM 781 C CA . HIS A 1 97 ? 3.724 -3.512 -14.409 1.00 92.38 97 HIS A CA 1
ATOM 782 C C . HIS A 1 97 ? 2.381 -4.247 -14.474 1.00 92.38 97 HIS A C 1
ATOM 784 O O . HIS A 1 97 ? 1.348 -3.634 -14.732 1.00 92.38 97 HIS A O 1
ATOM 790 N N . HIS A 1 98 ? 2.385 -5.550 -14.187 1.00 88.75 98 HIS A N 1
ATOM 791 C CA . HIS A 1 98 ? 1.181 -6.381 -14.207 1.00 88.75 98 HIS A CA 1
ATOM 792 C C . HIS A 1 98 ? 0.156 -6.001 -13.131 1.00 88.75 98 HIS A C 1
ATOM 794 O O . HIS A 1 98 ? -1.025 -6.301 -13.279 1.00 88.75 98 HIS A O 1
ATOM 800 N N . PHE A 1 99 ? 0.595 -5.350 -12.053 1.00 91.56 99 PHE A N 1
ATOM 801 C CA . PHE A 1 99 ? -0.231 -5.030 -10.890 1.00 91.56 99 PHE A CA 1
ATOM 802 C C . PHE A 1 99 ? -0.582 -3.544 -10.788 1.00 91.56 99 PHE A C 1
ATOM 804 O O . PHE A 1 99 ? -1.423 -3.185 -9.965 1.00 91.56 99 PHE A O 1
ATOM 811 N N . THR A 1 100 ? 0.026 -2.686 -11.613 1.00 94.44 100 THR A N 1
ATOM 812 C CA . THR A 1 100 ? -0.223 -1.237 -11.626 1.00 94.44 100 THR A CA 1
ATOM 813 C C . THR A 1 100 ? -1.712 -0.880 -11.698 1.00 94.44 100 THR A C 1
ATOM 815 O O . THR A 1 100 ? -2.141 -0.054 -10.897 1.00 94.44 100 THR A O 1
ATOM 818 N N . PRO A 1 101 ? -2.552 -1.527 -12.534 1.00 93.81 101 PRO A N 1
ATOM 819 C CA . PRO A 1 101 ? -3.981 -1.197 -12.585 1.00 93.81 101 PRO A CA 1
ATOM 820 C C . PRO A 1 101 ? -4.743 -1.419 -11.264 1.00 93.81 101 PRO A C 1
ATOM 822 O O . PRO A 1 101 ? -5.861 -0.931 -11.112 1.00 93.81 101 PRO A O 1
ATOM 825 N N . PHE A 1 102 ? -4.155 -2.155 -10.314 1.00 94.44 102 PHE A N 1
ATOM 826 C CA . PHE A 1 102 ? -4.749 -2.532 -9.027 1.00 94.44 102 PHE A CA 1
ATOM 827 C C . PHE A 1 102 ? -4.019 -1.923 -7.825 1.00 94.44 102 PHE A C 1
ATOM 829 O O . PHE A 1 102 ? -4.259 -2.325 -6.685 1.00 94.44 102 PHE A O 1
ATOM 836 N N . SER A 1 103 ? -3.066 -1.018 -8.055 1.00 95.00 103 SER A N 1
ATOM 837 C CA . SER A 1 103 ? -2.245 -0.423 -6.996 1.00 95.00 103 SER A CA 1
ATOM 838 C C . SER A 1 103 ? -2.733 0.952 -6.543 1.00 95.00 103 SER A C 1
ATOM 840 O O . SER A 1 103 ? -2.270 1.465 -5.523 1.00 95.00 103 SER A O 1
ATOM 842 N N . GLY A 1 104 ? -3.668 1.547 -7.290 1.00 95.75 104 GLY A N 1
ATOM 843 C CA . GLY A 1 104 ? -4.145 2.915 -7.091 1.00 95.75 104 GLY A CA 1
ATOM 844 C C . GLY A 1 104 ? -3.297 3.997 -7.757 1.00 95.75 104 GLY A C 1
ATOM 845 O O . GLY A 1 104 ? -3.585 5.172 -7.554 1.00 95.75 104 GLY A O 1
ATOM 846 N N . TYR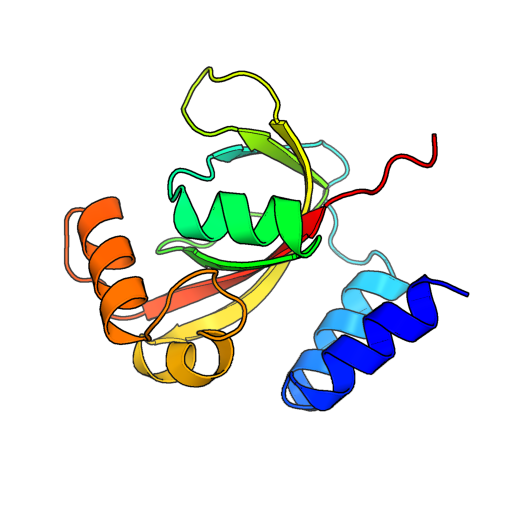 A 1 105 ? -2.272 3.623 -8.524 1.00 97.12 105 TYR A N 1
ATOM 847 C CA . TYR A 1 105 ? -1.445 4.556 -9.292 1.00 97.12 105 TYR A CA 1
ATOM 848 C C . TYR A 1 105 ? -1.873 4.593 -10.753 1.00 97.12 105 TYR A C 1
ATOM 850 O O . TYR A 1 105 ? -2.339 3.590 -11.295 1.00 97.12 105 TYR A O 1
ATOM 858 N N . ASP A 1 106 ? -1.669 5.744 -11.389 1.00 96.00 106 ASP A N 1
ATOM 859 C CA . ASP A 1 106 ? -2.065 5.950 -12.783 1.00 96.00 106 ASP A CA 1
ATOM 860 C C . ASP A 1 106 ? -1.059 5.305 -13.749 1.00 96.00 106 ASP A C 1
ATOM 862 O O . ASP A 1 106 ? -1.413 4.911 -14.861 1.00 96.00 106 ASP A O 1
ATOM 866 N N . SER A 1 107 ? 0.200 5.153 -13.316 1.00 97.56 107 SER A N 1
ATOM 867 C CA . SER A 1 107 ? 1.242 4.473 -14.083 1.00 97.56 107 SER A CA 1
ATOM 868 C C . SER A 1 107 ? 2.227 3.693 -13.210 1.00 97.56 107 SER A C 1
ATOM 870 O O . SER A 1 107 ? 2.301 3.844 -11.986 1.00 97.56 107 SER A O 1
ATOM 872 N N . TRP A 1 108 ? 2.994 2.822 -13.866 1.00 96.88 108 TRP A N 1
ATOM 873 C CA . TRP A 1 108 ? 4.027 2.018 -13.220 1.00 96.88 108 TRP A CA 1
ATOM 874 C C . TRP A 1 108 ? 5.166 2.895 -12.692 1.00 96.88 108 TRP A C 1
ATOM 876 O O . TRP A 1 108 ? 5.610 2.711 -11.560 1.00 96.88 108 TRP A O 1
ATOM 886 N N . GLU A 1 109 ? 5.594 3.876 -13.485 1.00 97.50 109 GLU A N 1
ATOM 887 C CA . GLU A 1 109 ? 6.635 4.845 -13.137 1.00 97.50 109 GLU A CA 1
ATOM 888 C C . GLU A 1 109 ? 6.256 5.602 -11.867 1.00 97.50 109 GLU A C 1
ATOM 890 O O . GLU A 1 109 ? 7.064 5.731 -10.949 1.00 97.50 109 GLU A O 1
ATOM 895 N N . GLU A 1 110 ? 4.998 6.036 -11.781 1.00 97.25 110 GLU A N 1
ATOM 896 C CA . GLU A 1 110 ? 4.500 6.764 -10.624 1.00 97.25 110 GLU A CA 1
ATOM 897 C C . GLU A 1 110 ? 4.540 5.909 -9.351 1.00 97.25 110 GLU A C 1
ATOM 899 O O . GLU A 1 110 ? 4.955 6.368 -8.281 1.00 97.25 110 GLU A O 1
ATOM 904 N N . TRP A 1 111 ? 4.149 4.639 -9.469 1.00 97.25 111 TRP A N 1
ATOM 905 C CA . TRP A 1 111 ? 4.204 3.705 -8.353 1.00 97.25 111 TRP A CA 1
ATOM 906 C C . TRP A 1 111 ? 5.648 3.458 -7.896 1.00 97.25 111 TRP A C 1
ATOM 908 O O . TRP A 1 111 ? 5.936 3.474 -6.694 1.00 97.25 111 TRP A O 1
ATOM 918 N N . VAL A 1 112 ? 6.574 3.272 -8.839 1.00 96.62 112 VAL A N 1
ATOM 919 C CA . VAL A 1 112 ? 8.009 3.108 -8.560 1.00 96.62 112 VAL A CA 1
ATOM 920 C C . VAL A 1 112 ? 8.591 4.345 -7.871 1.00 96.62 112 VAL A C 1
ATOM 922 O O . VAL A 1 112 ? 9.322 4.212 -6.882 1.00 96.62 112 VAL A O 1
ATOM 925 N N . ASP A 1 113 ? 8.227 5.541 -8.325 1.00 96.00 113 ASP A N 1
ATOM 926 C CA . ASP A 1 113 ? 8.667 6.793 -7.718 1.00 96.00 113 ASP A CA 1
ATOM 927 C C . ASP A 1 113 ? 8.199 6.921 -6.266 1.00 96.00 113 ASP A C 1
ATOM 929 O O . ASP A 1 113 ? 8.988 7.302 -5.393 1.00 96.00 113 ASP A O 1
ATOM 933 N N . ASP A 1 114 ? 6.945 6.569 -5.967 1.00 95.50 114 ASP A N 1
ATOM 934 C CA . ASP A 1 114 ? 6.449 6.608 -4.588 1.00 95.50 114 ASP A CA 1
ATOM 935 C C . ASP A 1 114 ? 7.131 5.557 -3.701 1.00 95.50 114 ASP A C 1
ATOM 937 O O . ASP A 1 114 ? 7.491 5.839 -2.552 1.00 95.50 114 ASP A O 1
ATOM 941 N N . ILE A 1 115 ? 7.433 4.372 -4.247 1.00 95.56 115 ILE A N 1
ATOM 942 C CA . ILE A 1 115 ? 8.240 3.357 -3.555 1.00 95.56 115 ILE A CA 1
ATOM 943 C C . ILE A 1 115 ? 9.613 3.932 -3.176 1.00 95.56 115 ILE A C 1
ATOM 945 O O . ILE A 1 115 ? 10.060 3.751 -2.035 1.00 95.56 115 ILE A O 1
ATOM 949 N N . PHE A 1 116 ? 10.292 4.644 -4.079 1.00 95.75 116 PHE A N 1
ATOM 950 C CA . PHE A 1 116 ? 11.588 5.261 -3.780 1.00 95.75 11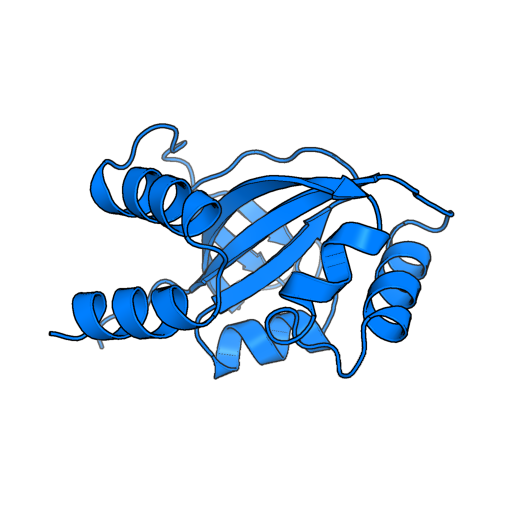6 PHE A CA 1
ATOM 951 C C . PHE A 1 116 ? 11.482 6.379 -2.745 1.00 95.75 116 PHE A C 1
ATOM 953 O O . PHE A 1 116 ? 12.281 6.403 -1.800 1.00 95.75 116 PHE A O 1
ATOM 960 N N . LYS A 1 117 ? 10.481 7.259 -2.872 1.00 94.06 117 LYS A N 1
ATOM 961 C CA . LYS A 1 117 ? 10.216 8.342 -1.911 1.00 94.06 117 LYS A CA 1
ATOM 962 C C . LYS A 1 117 ? 9.984 7.785 -0.509 1.00 94.06 117 LYS A C 1
ATOM 964 O O . LYS A 1 117 ? 10.635 8.220 0.444 1.00 94.06 117 LYS A O 1
ATOM 969 N N . LEU A 1 118 ? 9.132 6.767 -0.388 1.00 92.00 118 LEU A N 1
ATOM 970 C CA . LEU A 1 118 ? 8.782 6.152 0.891 1.00 92.00 118 LEU A CA 1
ATOM 971 C C . LEU A 1 118 ? 9.991 5.518 1.588 1.00 92.00 118 LEU A C 1
ATOM 973 O O . LEU A 1 118 ? 10.122 5.581 2.811 1.00 92.00 118 LEU A O 1
ATOM 977 N N . ASN A 1 119 ? 10.889 4.906 0.818 1.00 91.44 119 ASN A N 1
ATOM 978 C CA . ASN A 1 119 ? 12.045 4.203 1.365 1.00 91.44 119 ASN A CA 1
ATOM 979 C C . ASN A 1 119 ? 13.305 5.070 1.486 1.00 91.44 119 ASN A C 1
ATOM 981 O O . ASN A 1 119 ? 14.287 4.613 2.075 1.00 91.44 119 ASN A O 1
ATOM 985 N N . ARG A 1 120 ? 13.282 6.302 0.955 1.00 92.19 120 ARG A N 1
ATOM 986 C CA . ARG A 1 120 ? 14.407 7.256 0.930 1.00 92.19 120 ARG A CA 1
ATOM 987 C C . ARG A 1 120 ? 15.671 6.710 0.256 1.00 92.19 120 ARG A C 1
ATOM 989 O O . ARG A 1 120 ? 16.776 7.155 0.553 1.00 92.19 120 ARG A O 1
ATOM 996 N N . LYS A 1 121 ? 15.519 5.711 -0.614 1.00 91.50 121 LYS A N 1
ATOM 997 C CA . LYS A 1 121 ? 16.598 5.103 -1.402 1.00 91.50 121 LYS A CA 1
ATOM 998 C C . LYS A 1 121 ? 16.028 4.286 -2.555 1.00 91.50 121 LYS A C 1
ATOM 1000 O O . LYS A 1 121 ? 14.883 3.836 -2.498 1.00 91.50 121 LYS A O 1
ATOM 1005 N N . ARG A 1 122 ? 16.871 4.020 -3.554 1.00 92.00 122 ARG A N 1
ATOM 1006 C CA . ARG A 1 122 ? 16.552 3.079 -4.633 1.00 92.00 122 ARG A CA 1
ATOM 1007 C C . ARG A 1 122 ? 16.521 1.650 -4.099 1.00 92.00 122 ARG A C 1
ATOM 1009 O O . ARG A 1 122 ? 17.425 1.224 -3.378 1.00 92.00 122 ARG A O 1
ATOM 1016 N N . ILE A 1 123 ? 15.467 0.923 -4.449 1.00 92.81 123 ILE A N 1
ATOM 1017 C CA . ILE A 1 123 ? 15.267 -0.487 -4.109 1.00 92.81 123 ILE A CA 1
ATOM 1018 C C . ILE A 1 123 ? 14.887 -1.219 -5.381 1.00 92.81 123 ILE A C 1
ATOM 1020 O O . ILE A 1 123 ? 13.939 -0.831 -6.043 1.00 92.81 123 ILE A O 1
ATOM 1024 N N . TYR A 1 124 ? 15.597 -2.295 -5.691 1.00 92.19 124 TYR A N 1
ATOM 1025 C CA . TYR A 1 124 ? 15.407 -3.012 -6.952 1.00 92.19 124 TYR A CA 1
ATOM 1026 C C . TYR A 1 124 ? 14.537 -4.263 -6.820 1.00 92.19 124 TYR A C 1
ATOM 1028 O O . TYR A 1 124 ? 14.136 -4.828 -7.827 1.00 92.19 124 TYR A O 1
ATOM 1036 N N . SER A 1 125 ? 14.245 -4.710 -5.594 1.00 96.19 125 SER A N 1
ATOM 1037 C CA . SER A 1 125 ? 13.334 -5.829 -5.342 1.00 96.19 125 SER A CA 1
ATOM 1038 C C . SER A 1 125 ? 12.668 -5.736 -3.975 1.00 96.19 125 SER A C 1
ATOM 1040 O O . SER A 1 125 ? 13.171 -5.090 -3.053 1.00 96.19 125 SER A O 1
ATOM 1042 N N . GLY A 1 126 ? 11.528 -6.400 -3.836 1.00 96.75 126 GLY A N 1
ATOM 1043 C CA . GLY A 1 126 ? 10.777 -6.457 -2.593 1.00 96.75 126 GLY A CA 1
ATOM 1044 C C . GLY A 1 126 ? 9.636 -7.452 -2.678 1.00 96.75 126 GLY A C 1
ATOM 1045 O O . GLY A 1 126 ? 9.685 -8.410 -3.446 1.00 96.75 126 GLY A O 1
ATOM 1046 N N . TRP A 1 127 ? 8.630 -7.245 -1.843 1.00 96.69 127 TRP A N 1
ATOM 1047 C CA . TRP A 1 127 ? 7.527 -8.171 -1.648 1.00 96.69 127 TRP A CA 1
ATOM 1048 C C . TRP A 1 127 ? 6.222 -7.496 -2.034 1.00 96.69 127 TRP A C 1
ATOM 1050 O O . TRP A 1 127 ? 5.911 -6.408 -1.543 1.00 96.69 127 TRP A O 1
ATOM 1060 N N . LEU A 1 128 ? 5.476 -8.158 -2.909 1.00 95.38 128 LEU A N 1
ATOM 1061 C CA . LEU A 1 128 ? 4.152 -7.745 -3.333 1.00 95.38 128 LEU A CA 1
ATOM 1062 C C . LEU A 1 128 ? 3.113 -8.360 -2.398 1.00 95.38 128 LEU A C 1
ATOM 1064 O O . LEU A 1 128 ? 3.167 -9.556 -2.095 1.00 95.38 128 LEU A O 1
ATOM 1068 N N . TYR A 1 129 ? 2.166 -7.540 -1.965 1.00 93.94 129 TYR A N 1
ATOM 1069 C CA . TYR A 1 129 ? 1.065 -7.934 -1.103 1.00 93.94 129 TYR A CA 1
ATOM 1070 C C . TYR A 1 129 ? -0.270 -7.599 -1.756 1.00 93.94 129 TYR A C 1
ATOM 1072 O O . TYR A 1 129 ? -0.398 -6.552 -2.384 1.00 93.94 129 TYR A O 1
ATOM 1080 N N . TYR A 1 130 ? -1.256 -8.461 -1.542 1.00 92.50 130 TYR A N 1
ATOM 1081 C CA . TYR A 1 130 ? -2.671 -8.173 -1.741 1.00 92.50 130 TYR A CA 1
ATOM 1082 C C . TYR A 1 130 ? -3.264 -7.780 -0.391 1.00 92.50 130 TYR A C 1
ATOM 1084 O O . TYR A 1 130 ? -2.994 -8.431 0.625 1.00 92.50 130 TYR A O 1
ATOM 1092 N N . VAL A 1 131 ? -4.012 -6.686 -0.369 1.00 93.19 131 VAL A N 1
ATOM 1093 C CA . VAL A 1 131 ? -4.700 -6.188 0.820 1.00 93.19 131 VAL A CA 1
ATOM 1094 C C . VAL A 1 131 ? -6.164 -6.043 0.471 1.00 93.19 131 VAL A C 1
ATOM 1096 O O . VAL A 1 131 ? -6.476 -5.412 -0.530 1.00 93.19 131 VAL A O 1
ATOM 1099 N N . GLU A 1 132 ? -7.032 -6.591 1.303 1.00 91.81 132 GLU A N 1
ATOM 1100 C CA . GLU A 1 132 ? -8.478 -6.611 1.093 1.00 91.81 132 GLU A CA 1
ATOM 1101 C C . GLU A 1 132 ? -9.173 -6.141 2.360 1.00 91.81 132 GLU A C 1
ATOM 1103 O O . GLU A 1 132 ? -8.807 -6.575 3.454 1.00 91.81 132 GLU A O 1
ATOM 1108 N N . THR A 1 133 ? -10.124 -5.221 2.239 1.00 90.44 133 THR A N 1
ATOM 1109 C CA . THR A 1 133 ? -10.901 -4.743 3.383 1.00 90.44 133 THR A CA 1
ATOM 1110 C C . THR A 1 133 ? -11.837 -5.831 3.884 1.00 90.44 133 THR A C 1
ATOM 1112 O O . THR A 1 133 ? -12.421 -6.566 3.096 1.00 90.44 133 THR A O 1
ATOM 1115 N N . VAL A 1 134 ? -12.029 -5.898 5.198 1.00 87.00 134 VAL A N 1
ATOM 1116 C CA . VAL A 1 134 ? -13.108 -6.704 5.772 1.00 87.00 134 VAL A CA 1
ATOM 1117 C C . VAL A 1 134 ? -14.385 -5.880 5.669 1.00 87.00 134 VAL A C 1
ATOM 1119 O O . VAL A 1 134 ? -14.499 -4.853 6.342 1.00 87.00 134 VAL A O 1
ATOM 1122 N N . GLU A 1 135 ? -15.319 -6.292 4.813 1.00 73.69 135 GLU A N 1
ATOM 1123 C CA . GLU A 1 135 ? -16.670 -5.734 4.840 1.00 73.69 135 GLU A CA 1
ATOM 1124 C C . GLU A 1 135 ? -17.303 -6.075 6.190 1.00 73.69 135 GLU A C 1
ATOM 1126 O O . GLU A 1 135 ? -17.302 -7.225 6.631 1.00 73.69 135 GLU A O 1
ATOM 1131 N N . VAL A 1 136 ? -17.798 -5.054 6.882 1.00 53.09 136 VAL A N 1
ATOM 1132 C CA . VAL A 1 136 ? -18.678 -5.264 8.026 1.00 53.09 136 VAL A CA 1
ATOM 1133 C C . VAL A 1 136 ? -20.075 -5.303 7.429 1.00 53.09 136 VAL A C 1
ATOM 1135 O O . VAL A 1 136 ? -20.558 -4.260 6.993 1.00 53.09 136 VAL A O 1
ATOM 1138 N N . GLU A 1 137 ? -20.690 -6.486 7.351 1.00 40.22 137 GLU A N 1
ATOM 1139 C CA . GLU A 1 137 ? -22.134 -6.580 7.110 1.00 40.22 137 GLU A CA 1
ATOM 1140 C C . GLU A 1 137 ? -22.827 -5.704 8.163 1.00 40.22 137 GLU A C 1
ATOM 1142 O O . GLU A 1 137 ? -22.735 -5.966 9.365 1.00 40.22 137 GLU A O 1
ATOM 1147 N N . SER A 1 138 ? -23.401 -4.594 7.704 1.00 36.75 138 SER A N 1
ATOM 1148 C CA . SER A 1 138 ? -24.163 -3.643 8.514 1.00 36.75 138 SER A CA 1
ATOM 1149 C C . SER A 1 138 ? -25.616 -4.064 8.626 1.00 36.75 138 SER A C 1
ATOM 1151 O O . SER A 1 138 ? -26.183 -4.383 7.555 1.00 36.75 138 SER A O 1
#